Protein AF-A0A935TY13-F1 (afdb_monomer_lite)

pLDDT: mean 95.79, std 3.33, range [78.44, 98.25]

Radius of gyration: 11.26 Å; chains: 1; bounding box: 28×23×26 Å

Structure (mmCIF, N/CA/C/O backbone):
data_AF-A0A935TY13-F1
#
_entry.id   AF-A0A935TY13-F1
#
loop_
_atom_site.group_PDB
_atom_site.id
_atom_site.type_symbol
_atom_site.label_atom_id
_atom_site.label_alt_id
_atom_site.label_comp_id
_atom_site.label_asym_id
_atom_site.label_entity_id
_atom_site.label_seq_id
_atom_site.pdbx_PDB_ins_code
_atom_site.Cartn_x
_atom_site.Cartn_y
_atom_site.Cartn_z
_atom_site.occupancy
_atom_site.B_iso_or_equiv
_atom_site.auth_seq_id
_atom_site.auth_comp_id
_atom_site.auth_asym_id
_atom_site.auth_atom_id
_atom_site.pdbx_PDB_model_num
ATOM 1 N N . MET A 1 1 ? 1.927 -3.342 -10.752 1.00 93.69 1 MET A N 1
ATOM 2 C CA . MET A 1 1 ? 0.689 -2.604 -10.406 1.00 93.69 1 MET A CA 1
ATOM 3 C C . MET A 1 1 ? 0.694 -2.308 -8.917 1.00 93.69 1 MET A C 1
ATOM 5 O O . MET A 1 1 ? 0.972 -3.217 -8.147 1.00 93.69 1 MET A O 1
ATOM 9 N N . LEU A 1 2 ? 0.421 -1.065 -8.521 1.00 96.94 2 LEU A N 1
ATOM 10 C CA . LEU A 1 2 ? 0.241 -0.684 -7.118 1.00 96.94 2 LEU A CA 1
ATOM 11 C C . LEU A 1 2 ? -1.248 -0.791 -6.761 1.00 96.94 2 LEU A C 1
ATOM 13 O O . LEU A 1 2 ? -2.070 -0.183 -7.441 1.00 96.94 2 LEU A O 1
ATOM 17 N N . ASP A 1 3 ? -1.571 -1.554 -5.721 1.00 96.44 3 ASP A N 1
ATOM 18 C CA . ASP A 1 3 ? -2.910 -1.672 -5.138 1.00 96.44 3 ASP A CA 1
ATOM 19 C C . ASP A 1 3 ? -2.882 -1.169 -3.692 1.00 96.44 3 ASP A C 1
ATOM 21 O O . ASP A 1 3 ? -1.966 -1.485 -2.926 1.00 96.44 3 ASP A O 1
ATOM 25 N N . ILE A 1 4 ? -3.875 -0.357 -3.336 1.00 96.88 4 ILE A N 1
ATOM 26 C CA . ILE A 1 4 ? -4.047 0.206 -1.997 1.00 96.88 4 ILE A CA 1
ATOM 27 C C . ILE A 1 4 ? -5.525 0.103 -1.654 1.00 96.88 4 ILE A C 1
ATOM 29 O O . ILE A 1 4 ? -6.372 0.606 -2.393 1.00 96.88 4 ILE A O 1
ATOM 33 N N . GLY A 1 5 ? -5.843 -0.499 -0.514 1.00 96.25 5 GLY A N 1
ATOM 34 C CA . GLY A 1 5 ? -7.221 -0.567 -0.047 1.00 96.25 5 GLY A CA 1
ATOM 35 C C . GLY A 1 5 ? -7.326 -0.734 1.456 1.00 96.25 5 GLY A C 1
ATOM 36 O O . GLY A 1 5 ? -6.342 -1.020 2.130 1.00 96.25 5 GLY A O 1
ATOM 37 N N . TRP A 1 6 ? -8.537 -0.544 1.966 1.00 97.31 6 TRP A N 1
ATOM 38 C CA . TRP A 1 6 ? -8.877 -0.776 3.363 1.00 97.31 6 TRP A CA 1
ATOM 39 C C . TRP A 1 6 ? -9.491 -2.171 3.517 1.00 97.31 6 TRP A C 1
ATOM 41 O O . TRP A 1 6 ? -10.481 -2.481 2.843 1.00 97.31 6 TRP A O 1
ATOM 51 N N . TYR A 1 7 ? -8.899 -3.012 4.369 1.00 96.44 7 TYR A N 1
ATOM 52 C CA . TYR A 1 7 ? -9.282 -4.416 4.533 1.00 96.44 7 TYR A CA 1
ATOM 53 C C . TYR A 1 7 ? -9.446 -4.808 6.015 1.00 96.44 7 TYR A C 1
ATOM 55 O O . TYR A 1 7 ? -8.534 -4.544 6.800 1.00 96.44 7 TYR A O 1
ATOM 63 N N . PRO A 1 8 ? -10.553 -5.487 6.392 1.00 96.00 8 PRO A N 1
ATOM 64 C CA . PRO A 1 8 ? -11.743 -5.738 5.574 1.00 96.00 8 PRO A CA 1
ATOM 65 C C . PRO A 1 8 ? -12.424 -4.432 5.151 1.00 96.00 8 PRO A C 1
ATOM 67 O O . PRO A 1 8 ? -12.405 -3.439 5.878 1.00 96.00 8 PRO A O 1
ATOM 70 N N . SER A 1 9 ? -13.006 -4.412 3.954 1.00 95.00 9 SER A N 1
ATOM 71 C CA . SER A 1 9 ? -13.637 -3.196 3.439 1.00 95.00 9 SER A CA 1
ATOM 72 C C . SER A 1 9 ? -14.772 -2.744 4.355 1.00 95.00 9 SER A C 1
ATOM 74 O O . SER A 1 9 ? -15.582 -3.560 4.788 1.00 95.00 9 SER A O 1
ATOM 76 N N . PHE A 1 10 ? -14.822 -1.438 4.625 1.00 91.31 10 PHE A N 1
ATOM 77 C CA . PHE A 1 10 ? -15.830 -0.785 5.472 1.00 91.31 10 PHE A CA 1
ATOM 78 C C . PHE A 1 10 ? -15.866 -1.224 6.951 1.00 91.31 10 PHE A C 1
ATOM 80 O O . PHE A 1 10 ? -16.787 -0.831 7.658 1.00 91.31 10 PHE A O 1
ATOM 87 N N . SER A 1 11 ? -14.891 -2.002 7.437 1.00 95.94 11 SER A N 1
ATOM 88 C CA . SER A 1 11 ? -14.764 -2.339 8.865 1.00 95.94 11 SER A CA 1
ATOM 89 C C . SER A 1 11 ? -13.984 -1.252 9.601 1.00 95.94 11 SER A C 1
ATOM 91 O O . SER A 1 11 ? -12.949 -0.807 9.114 1.00 95.94 11 SER A O 1
ATOM 93 N N . GLU A 1 12 ? -14.447 -0.831 10.775 1.00 93.62 12 GLU A N 1
ATOM 94 C CA . GLU A 1 12 ? -13.713 0.126 11.621 1.00 93.62 12 GLU A CA 1
ATOM 95 C C . GLU A 1 12 ? -12.403 -0.474 12.152 1.00 93.62 12 GLU A C 1
ATOM 97 O O . GLU A 1 12 ? -11.425 0.235 12.368 1.00 93.62 12 GLU A O 1
ATOM 102 N N . GLU A 1 13 ? -12.360 -1.799 12.278 1.00 95.31 13 GLU A N 1
ATOM 103 C CA . GLU A 1 13 ? -11.199 -2.601 12.658 1.00 95.31 13 GLU A CA 1
ATOM 104 C C . GLU A 1 13 ? -10.291 -2.950 11.467 1.00 95.31 13 GLU A C 1
ATOM 106 O O . GLU A 1 13 ? -9.361 -3.751 11.600 1.00 95.31 13 GLU A O 1
ATOM 111 N N . GLY A 1 14 ? -10.576 -2.398 10.285 1.00 95.94 14 GLY A N 1
ATOM 112 C CA . GLY A 1 14 ? -9.756 -2.604 9.104 1.00 95.94 14 GLY A CA 1
ATOM 113 C C . GLY A 1 14 ? -8.415 -1.873 9.170 1.00 95.94 14 GLY A C 1
ATOM 114 O O . GLY A 1 14 ? -8.076 -1.169 10.121 1.00 95.94 14 GLY A O 1
ATOM 115 N N . GLN A 1 15 ? -7.627 -2.057 8.119 1.00 98.06 15 GLN A N 1
ATOM 116 C CA . GLN A 1 15 ? -6.346 -1.384 7.945 1.00 98.06 15 GLN A CA 1
ATOM 117 C C . GLN A 1 15 ? -6.064 -1.150 6.466 1.00 98.06 15 GLN A C 1
ATOM 119 O O . GLN A 1 15 ? -6.577 -1.862 5.597 1.00 98.06 15 GLN A O 1
ATOM 124 N N . PHE A 1 16 ? -5.215 -0.173 6.167 1.00 98.06 16 PHE A N 1
ATOM 125 C CA . PHE A 1 16 ? -4.649 -0.043 4.838 1.00 98.06 16 PHE A CA 1
ATOM 126 C C . PHE A 1 16 ? -3.785 -1.258 4.538 1.00 98.06 16 PHE A C 1
ATOM 128 O O . PHE A 1 16 ? -2.950 -1.640 5.350 1.00 98.06 16 PHE A O 1
ATOM 135 N N . VAL A 1 17 ? -3.957 -1.823 3.352 1.00 98.00 17 VAL A N 1
ATOM 136 C CA . VAL A 1 17 ? -3.073 -2.825 2.767 1.00 98.00 17 VAL A CA 1
ATOM 137 C C . VAL A 1 17 ? -2.529 -2.227 1.482 1.00 98.00 17 VAL A C 1
ATOM 139 O O . VAL A 1 17 ? -3.288 -1.906 0.567 1.00 98.00 17 VAL A O 1
ATOM 142 N N . VAL A 1 18 ? -1.212 -2.059 1.434 1.00 98.25 18 VAL A N 1
ATOM 143 C CA . VAL A 1 18 ? -0.459 -1.572 0.278 1.00 98.25 18 VAL A CA 1
ATOM 144 C C . VAL A 1 18 ? 0.288 -2.751 -0.315 1.00 98.25 18 VAL A C 1
ATOM 146 O O . VAL A 1 18 ? 1.091 -3.382 0.377 1.00 98.25 18 VAL A O 1
ATOM 149 N N . ARG A 1 19 ? 0.063 -3.039 -1.598 1.00 97.50 19 ARG A N 1
ATOM 150 C CA . ARG A 1 19 ? 0.769 -4.118 -2.292 1.00 97.50 19 ARG A CA 1
ATOM 151 C C . ARG A 1 19 ? 1.196 -3.755 -3.700 1.00 97.50 19 ARG A C 1
ATOM 153 O O . ARG A 1 19 ? 0.510 -3.029 -4.416 1.00 97.50 19 ARG A O 1
ATOM 160 N N . VAL A 1 20 ? 2.335 -4.305 -4.103 1.00 98.06 20 VAL A N 1
ATOM 161 C CA . VAL A 1 20 ? 2.822 -4.236 -5.482 1.00 98.06 20 VAL A CA 1
ATOM 162 C C . VAL A 1 20 ? 2.715 -5.617 -6.097 1.00 98.06 20 VAL A C 1
ATOM 164 O O . VAL A 1 20 ? 3.382 -6.551 -5.666 1.00 98.06 20 VAL A O 1
ATOM 167 N N . VAL A 1 21 ? 1.872 -5.725 -7.114 1.00 96.44 21 VAL A N 1
ATOM 168 C CA . VAL A 1 21 ? 1.574 -6.965 -7.831 1.00 96.44 21 VAL A CA 1
ATOM 169 C C . VAL A 1 21 ? 2.233 -6.896 -9.200 1.00 96.44 21 VAL A C 1
ATOM 171 O O . VAL A 1 21 ? 1.980 -5.960 -9.967 1.00 96.44 21 VAL A O 1
ATOM 174 N N . ALA A 1 22 ? 3.070 -7.877 -9.516 1.00 94.31 22 ALA A N 1
ATOM 175 C CA . ALA A 1 22 ? 3.665 -8.057 -10.836 1.00 94.31 22 ALA A CA 1
ATOM 176 C C . ALA A 1 22 ? 3.137 -9.344 -11.467 1.00 94.31 22 ALA A C 1
ATOM 178 O O . ALA A 1 22 ? 2.687 -10.243 -10.762 1.00 94.31 22 ALA A O 1
ATOM 179 N N . THR A 1 23 ? 3.130 -9.403 -12.802 1.00 93.44 23 THR A N 1
ATOM 180 C CA . THR A 1 23 ? 2.758 -10.610 -13.571 1.00 93.44 23 THR A CA 1
ATOM 181 C C . THR A 1 23 ? 1.417 -11.256 -13.183 1.00 93.44 23 THR A C 1
ATOM 183 O O . THR A 1 23 ? 1.196 -12.431 -13.445 1.00 93.44 23 THR A O 1
ATOM 186 N N . SER A 1 24 ? 0.496 -10.476 -12.605 1.00 90.25 24 SER A N 1
ATOM 187 C CA . SER A 1 24 ? -0.783 -10.940 -12.039 1.00 90.25 24 SER A CA 1
ATOM 188 C C . SER A 1 24 ? -0.664 -11.956 -10.889 1.00 90.25 24 SER A C 1
ATOM 190 O O . SER A 1 24 ? -1.649 -12.625 -10.586 1.00 90.25 24 SER A O 1
ATOM 192 N N . ASP A 1 25 ? 0.498 -12.064 -10.237 1.00 94.38 25 ASP A N 1
ATOM 193 C CA . ASP A 1 25 ? 0.689 -12.902 -9.048 1.00 94.38 25 ASP A CA 1
ATOM 194 C C . ASP A 1 25 ? 0.293 -12.125 -7.784 1.00 94.38 25 ASP A C 1
ATOM 196 O O . ASP A 1 25 ? 1.029 -11.271 -7.284 1.00 94.38 25 ASP A O 1
ATOM 200 N N . TRP A 1 26 ? -0.916 -12.403 -7.299 1.00 92.56 26 TRP A N 1
ATOM 201 C CA . TRP A 1 26 ? -1.478 -11.787 -6.096 1.00 92.56 26 TRP A CA 1
ATOM 202 C C . TRP A 1 26 ? -1.077 -12.501 -4.805 1.00 92.56 26 TRP A C 1
ATOM 204 O O . TRP A 1 26 ? -1.195 -11.901 -3.735 1.00 92.56 26 TRP A O 1
ATOM 214 N N . ASP A 1 27 ? -0.614 -13.747 -4.904 1.00 95.25 27 ASP A N 1
ATOM 215 C CA . ASP A 1 27 ? -0.202 -14.559 -3.760 1.00 95.25 27 ASP A CA 1
ATOM 216 C C . ASP A 1 27 ? 1.211 -14.172 -3.305 1.00 95.25 27 ASP A C 1
ATOM 218 O O . ASP A 1 27 ? 1.512 -14.190 -2.108 1.00 95.25 27 ASP A O 1
ATOM 222 N N . THR A 1 28 ? 2.052 -13.737 -4.252 1.00 95.19 28 THR A N 1
ATOM 223 C CA . THR A 1 28 ? 3.448 -13.347 -4.012 1.00 95.19 28 THR A CA 1
ATOM 224 C C . THR A 1 28 ? 3.723 -11.893 -4.424 1.00 95.19 28 THR A C 1
ATOM 226 O O . THR A 1 28 ? 4.460 -11.632 -5.379 1.00 95.19 28 THR A O 1
ATOM 229 N N . PRO A 1 29 ? 3.155 -10.891 -3.724 1.00 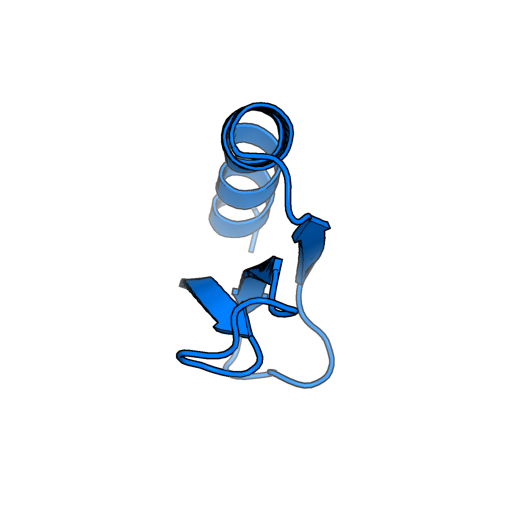95.94 29 PRO A N 1
ATOM 230 C CA . PRO A 1 29 ? 3.391 -9.497 -4.070 1.00 95.94 29 PRO A CA 1
ATOM 231 C C . PRO A 1 29 ? 4.860 -9.109 -3.839 1.00 95.94 29 PRO A C 1
ATOM 233 O O . PRO A 1 29 ? 5.481 -9.485 -2.846 1.00 95.94 29 PRO A O 1
ATOM 236 N N . LEU A 1 30 ? 5.403 -8.274 -4.726 1.00 97.00 30 LEU A N 1
ATOM 237 C CA . LEU A 1 30 ? 6.770 -7.742 -4.629 1.00 97.00 30 LEU A CA 1
ATOM 238 C C . LEU A 1 30 ? 6.960 -6.801 -3.433 1.00 97.00 30 LEU A C 1
ATOM 240 O O . LEU A 1 30 ? 8.076 -6.558 -2.979 1.00 97.00 30 LEU A O 1
ATOM 244 N N . TYR A 1 31 ? 5.859 -6.243 -2.942 1.00 97.75 31 TYR A N 1
ATOM 245 C CA . TYR A 1 31 ? 5.805 -5.425 -1.745 1.00 97.75 31 TYR A CA 1
ATOM 246 C C . TYR A 1 31 ? 4.469 -5.668 -1.058 1.00 97.75 31 TYR A C 1
ATOM 248 O O . TYR A 1 31 ? 3.442 -5.681 -1.735 1.00 97.75 31 TYR A O 1
ATOM 256 N N . LEU A 1 32 ? 4.475 -5.812 0.265 1.00 97.75 32 LEU A N 1
ATOM 257 C CA . LEU A 1 32 ? 3.272 -5.896 1.082 1.00 97.75 32 LEU A CA 1
ATOM 258 C C . LEU A 1 32 ? 3.501 -5.147 2.393 1.00 97.75 32 LEU A C 1
ATOM 260 O O . LEU A 1 32 ? 4.470 -5.405 3.107 1.00 97.75 32 LEU A O 1
ATOM 264 N N . HIS A 1 33 ? 2.600 -4.229 2.714 1.00 98.12 33 HIS A N 1
ATOM 265 C CA . HIS A 1 33 ? 2.593 -3.509 3.979 1.00 98.12 33 HIS A CA 1
ATOM 266 C C . HIS A 1 33 ? 1.157 -3.311 4.444 1.00 98.12 33 HIS A C 1
ATOM 268 O O . HIS A 1 33 ? 0.282 -3.050 3.620 1.00 98.12 33 HIS A O 1
ATOM 274 N N . SER A 1 34 ? 0.917 -3.444 5.748 1.00 97.94 34 SER A N 1
ATOM 275 C CA . SER A 1 34 ? -0.396 -3.183 6.336 1.00 97.94 34 SER A CA 1
ATOM 276 C C . SER A 1 34 ? -0.263 -2.262 7.541 1.00 97.94 34 SER A C 1
ATOM 278 O O . SER A 1 34 ? 0.666 -2.432 8.329 1.00 97.94 34 SER A O 1
ATOM 280 N N . THR A 1 35 ? -1.157 -1.281 7.654 1.00 97.75 35 THR A N 1
ATOM 281 C CA . THR A 1 35 ? -1.165 -0.317 8.762 1.00 97.75 35 THR A CA 1
ATOM 282 C C . THR A 1 35 ? -2.534 0.340 8.923 1.00 97.75 35 THR A C 1
ATOM 284 O O . THR A 1 35 ? -3.222 0.619 7.941 1.00 97.75 35 THR A O 1
ATOM 287 N N . SER A 1 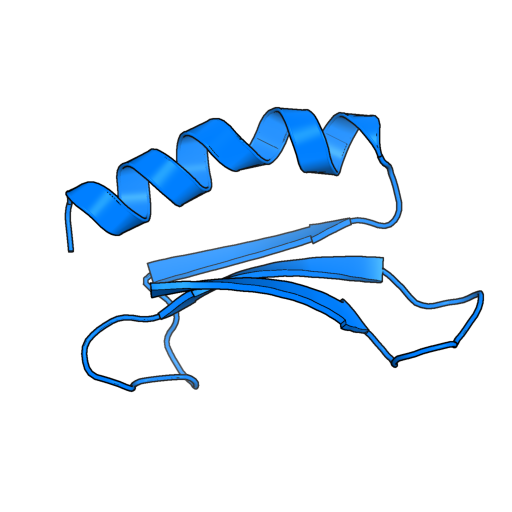36 ? -2.943 0.606 10.161 1.00 96.00 36 SER A N 1
ATOM 288 C CA .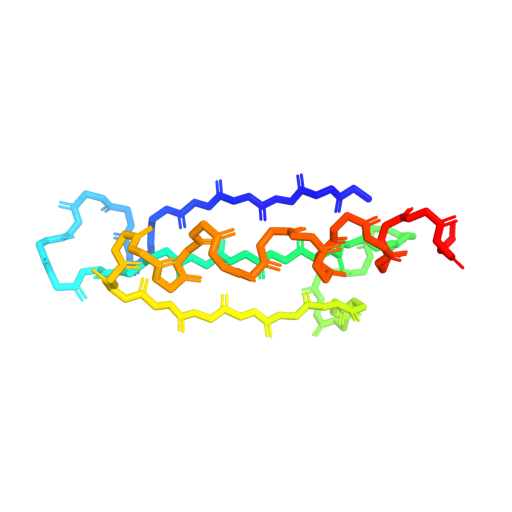 SER A 1 36 ? -4.121 1.424 10.480 1.00 96.00 36 SER A CA 1
ATOM 289 C C . SER A 1 36 ? -3.775 2.910 10.667 1.00 96.00 36 SER A C 1
ATOM 291 O O . SER A 1 36 ? -4.667 3.714 10.925 1.00 96.00 36 SER A O 1
ATOM 293 N N . ASP A 1 37 ? -2.497 3.289 10.555 1.00 96.62 37 ASP A N 1
ATOM 294 C CA . ASP A 1 37 ? -2.020 4.656 10.755 1.00 96.62 37 ASP A CA 1
ATOM 295 C C . ASP A 1 37 ? -1.786 5.385 9.419 1.00 96.62 37 ASP A C 1
ATOM 297 O O . ASP A 1 37 ? -1.109 4.907 8.506 1.00 96.62 37 ASP A O 1
ATOM 301 N N . ALA A 1 38 ? -2.353 6.587 9.293 1.00 95.12 38 ALA A N 1
ATOM 302 C CA . ALA A 1 38 ? -2.289 7.366 8.056 1.00 95.12 38 ALA A CA 1
ATOM 303 C C . A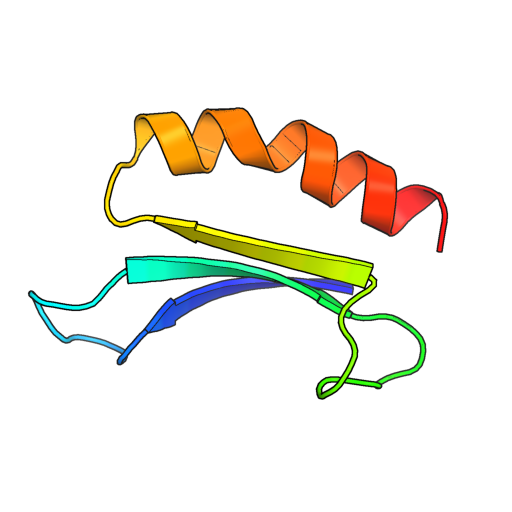LA A 1 38 ? -0.882 7.914 7.752 1.00 95.12 38 ALA A C 1
ATOM 305 O O . ALA A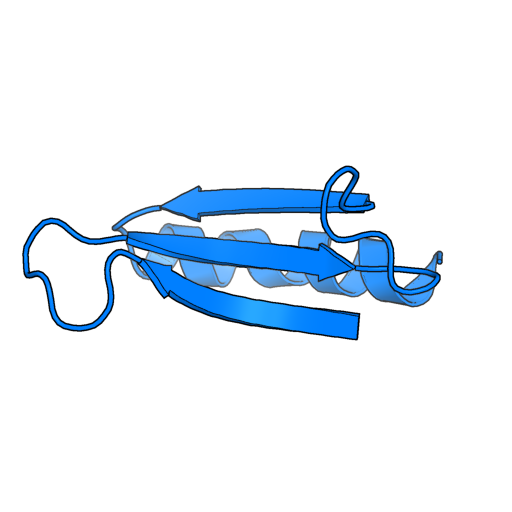 1 38 ? -0.522 8.113 6.584 1.00 95.12 38 ALA A O 1
ATOM 306 N N . LYS A 1 39 ? -0.073 8.168 8.787 1.00 97.50 39 LYS A N 1
ATOM 307 C CA . LYS A 1 39 ? 1.307 8.614 8.613 1.00 97.50 39 LYS A CA 1
ATOM 308 C C . LYS A 1 39 ? 2.163 7.448 8.131 1.00 97.50 39 LYS A C 1
ATOM 310 O O . LYS A 1 39 ? 2.893 7.616 7.161 1.00 97.50 39 LYS A O 1
ATOM 315 N N . GLU A 1 40 ? 2.024 6.269 8.727 1.00 98.06 40 GLU A N 1
ATOM 316 C CA . GLU A 1 40 ? 2.698 5.051 8.268 1.00 98.06 40 GLU A CA 1
ATOM 317 C C . GLU A 1 40 ? 2.324 4.689 6.828 1.00 98.06 40 GLU A C 1
ATOM 319 O O . GLU A 1 40 ? 3.212 4.365 6.032 1.00 98.06 40 GLU A O 1
ATOM 324 N N . LEU A 1 41 ? 1.042 4.828 6.457 1.00 97.81 41 LEU A N 1
ATOM 325 C CA . LEU A 1 41 ? 0.603 4.688 5.068 1.00 97.81 41 LEU A CA 1
ATOM 326 C C . LEU A 1 41 ? 1.423 5.608 4.159 1.00 97.81 41 LEU A C 1
ATOM 328 O O . LEU A 1 41 ? 2.026 5.142 3.197 1.00 97.81 41 LEU A O 1
ATOM 332 N N . THR A 1 42 ? 1.492 6.900 4.476 1.00 98.00 42 THR A N 1
ATOM 333 C CA . THR A 1 42 ? 2.220 7.879 3.654 1.00 98.00 42 THR A CA 1
ATOM 334 C C . THR A 1 42 ? 3.720 7.574 3.604 1.00 98.00 42 THR A C 1
ATOM 336 O O . THR A 1 42 ? 4.328 7.609 2.533 1.00 98.00 42 THR A O 1
ATOM 339 N N . ASP A 1 43 ? 4.308 7.199 4.741 1.00 98.25 43 ASP A N 1
ATOM 340 C CA . ASP A 1 43 ? 5.730 6.883 4.881 1.00 98.25 43 ASP A CA 1
ATOM 341 C C . ASP A 1 43 ? 6.136 5.619 4.098 1.00 98.25 43 ASP A C 1
ATOM 343 O O . ASP A 1 43 ? 7.311 5.454 3.747 1.00 98.25 43 ASP A O 1
ATOM 347 N N . CYS A 1 44 ? 5.197 4.704 3.826 1.00 97.94 44 CYS A N 1
ATOM 348 C CA . CYS A 1 44 ? 5.460 3.467 3.089 1.00 97.94 44 CYS A CA 1
ATOM 349 C C . CYS A 1 44 ? 5.346 3.602 1.561 1.00 97.94 44 CYS A C 1
ATOM 351 O O . CYS A 1 44 ? 6.030 2.867 0.840 1.00 97.94 44 CYS A O 1
ATOM 353 N N . LEU A 1 45 ? 4.579 4.576 1.051 1.00 97.94 45 LEU A N 1
ATOM 354 C CA . LEU A 1 45 ? 4.337 4.748 -0.388 1.00 97.94 45 LEU A CA 1
ATOM 355 C C . LEU A 1 45 ? 5.614 4.885 -1.236 1.00 97.94 45 LEU A C 1
ATOM 357 O O . LEU A 1 45 ? 5.668 4.246 -2.287 1.00 97.94 45 LEU A O 1
ATOM 361 N N . PRO A 1 46 ? 6.673 5.616 -0.825 1.00 98.25 46 PRO A N 1
ATOM 362 C CA . PRO A 1 46 ? 7.897 5.703 -1.624 1.00 98.25 46 PRO A CA 1
ATOM 363 C C . PRO A 1 46 ? 8.560 4.340 -1.865 1.00 98.25 46 PRO A C 1
ATOM 365 O O . PRO A 1 46 ? 9.076 4.089 -2.953 1.0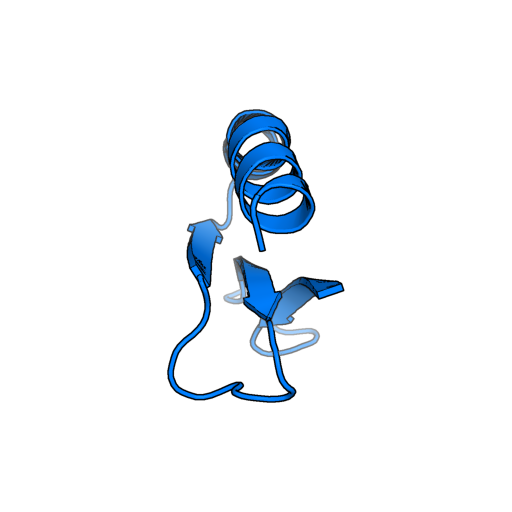0 98.25 46 PRO A O 1
ATOM 368 N N . ARG A 1 47 ? 8.511 3.433 -0.876 1.00 97.94 47 ARG A N 1
ATOM 369 C CA . ARG A 1 47 ? 9.046 2.066 -1.005 1.00 97.94 47 ARG A CA 1
ATOM 370 C C . ARG A 1 47 ? 8.195 1.228 -1.955 1.00 97.94 47 ARG A C 1
ATOM 372 O O . ARG A 1 47 ? 8.749 0.530 -2.800 1.00 97.94 47 ARG A O 1
ATOM 379 N N . ALA A 1 48 ? 6.872 1.343 -1.859 1.00 97.75 48 ALA A N 1
ATOM 380 C CA . ALA A 1 48 ? 5.952 0.664 -2.768 1.00 97.75 48 ALA A CA 1
ATOM 381 C C . ALA A 1 48 ? 6.129 1.147 -4.221 1.00 97.75 48 ALA A C 1
ATOM 383 O O . ALA A 1 48 ? 6.214 0.340 -5.142 1.00 97.75 48 ALA A O 1
ATOM 384 N N . VAL A 1 49 ? 6.269 2.459 -4.438 1.00 97.94 49 VAL A N 1
ATOM 385 C CA . VAL A 1 49 ? 6.537 3.029 -5.768 1.00 97.94 49 VAL A CA 1
ATOM 386 C C . VAL A 1 49 ? 7.872 2.530 -6.320 1.00 97.94 49 VAL A C 1
ATOM 388 O O . VAL A 1 49 ? 7.924 2.099 -7.468 1.00 97.94 49 VAL A O 1
ATOM 391 N N . ALA A 1 50 ? 8.936 2.519 -5.511 1.00 97.50 50 ALA A N 1
ATOM 392 C CA . ALA A 1 50 ? 10.232 1.996 -5.939 1.00 97.50 50 ALA A CA 1
ATOM 393 C C . ALA A 1 50 ? 10.154 0.514 -6.351 1.00 97.50 50 ALA A C 1
ATOM 395 O O . ALA A 1 50 ? 10.685 0.142 -7.396 1.00 97.50 50 ALA A O 1
ATOM 396 N N . ALA A 1 51 ? 9.438 -0.312 -5.580 1.00 95.50 51 ALA A N 1
ATOM 397 C CA . ALA A 1 51 ? 9.219 -1.719 -5.913 1.00 95.50 51 ALA A CA 1
ATOM 398 C C . ALA A 1 51 ? 8.432 -1.902 -7.224 1.00 95.50 51 ALA A C 1
ATOM 400 O O . ALA A 1 51 ? 8.725 -2.818 -7.983 1.00 95.50 51 ALA A O 1
ATOM 401 N N . ALA A 1 52 ? 7.472 -1.019 -7.520 1.00 94.31 52 ALA A N 1
ATOM 402 C CA . ALA A 1 52 ? 6.683 -1.072 -8.753 1.00 94.31 52 ALA A CA 1
ATOM 403 C C . ALA A 1 52 ? 7.442 -0.611 -10.009 1.00 94.31 52 ALA A C 1
ATOM 405 O O . ALA A 1 52 ? 7.060 -0.981 -11.114 1.00 94.31 52 ALA A O 1
ATOM 406 N N . VAL A 1 53 ? 8.480 0.218 -9.865 1.00 93.12 53 VAL A N 1
ATOM 407 C CA . VAL A 1 53 ? 9.326 0.666 -10.990 1.00 93.12 53 VAL A CA 1
ATOM 408 C C . VAL A 1 53 ? 10.435 -0.346 -11.296 1.00 93.12 53 VAL A C 1
ATOM 410 O O . VAL A 1 53 ? 10.911 -0.412 -12.425 1.00 93.12 53 VAL A O 1
ATOM 413 N N . ALA A 1 54 ? 10.849 -1.135 -10.303 1.00 85.62 54 ALA A N 1
ATOM 414 C CA . ALA A 1 54 ? 11.877 -2.164 -10.454 1.00 85.62 54 ALA A CA 1
ATOM 415 C C . ALA A 1 54 ? 11.353 -3.511 -10.999 1.00 85.62 54 ALA A C 1
ATOM 417 O O . ALA A 1 54 ? 12.160 -4.412 -11.222 1.00 85.62 54 ALA A O 1
ATOM 418 N N . SER A 1 55 ? 10.032 -3.657 -11.160 1.00 78.44 55 SER A N 1
ATOM 419 C CA . SER A 1 55 ? 9.339 -4.903 -11.525 1.00 78.44 55 SER A CA 1
ATOM 420 C C . SER A 1 55 ? 9.109 -5.089 -13.016 1.00 78.44 55 SER A C 1
ATOM 422 O O . SER A 1 55 ? 8.723 -4.079 -13.649 1.00 78.44 55 SER A O 1
#

Sequence (55 aa):
MLDIGWYPSFSEEGQFVVRVVATSDWDTPLYLHSTSDAKELTDCLPRAVAAAVAS

Secondary structure (DSSP, 8-state):
-EEEEEESTT-TT-EEEEEE--TT-SSS-SEEEEES-HHHHHHHHHHHHHHHH--

Foldseek 3Di:
DWDWDWPPPPDPPTWIWIFADDPNPPVDTLDIDTGNDPVVVVVCVVVSVVSNVVD